Protein AF-A0A9D0YY25-F1 (afdb_monomer_lite)

Organism: NCBI:txid2840693

Structure (mmCIF, N/CA/C/O backbone):
data_AF-A0A9D0YY25-F1
#
_entry.id   AF-A0A9D0YY25-F1
#
loop_
_atom_site.group_PDB
_atom_site.id
_atom_site.type_symbol
_atom_site.label_atom_id
_atom_site.label_alt_id
_atom_site.label_comp_id
_atom_site.label_asym_id
_atom_site.label_entity_id
_atom_site.label_seq_id
_atom_site.pdbx_PDB_ins_code
_atom_site.Cartn_x
_atom_site.Cartn_y
_atom_site.Cartn_z
_atom_site.occupancy
_atom_site.B_iso_or_equiv
_atom_site.auth_seq_id
_atom_site.auth_comp_id
_atom_site.auth_asym_id
_atom_site.auth_atom_id
_atom_site.pdbx_PDB_model_num
ATOM 1 N N . MET A 1 1 ? -9.615 -10.669 17.560 1.00 86.19 1 MET A N 1
ATOM 2 C CA . MET A 1 1 ? -9.071 -9.445 16.922 1.00 86.19 1 MET A CA 1
ATOM 3 C C . MET A 1 1 ? -8.286 -8.638 17.950 1.00 86.19 1 MET A C 1
ATOM 5 O O . MET A 1 1 ? -8.553 -8.801 19.135 1.00 86.19 1 MET A O 1
ATOM 9 N N . LEU A 1 2 ? -7.312 -7.814 17.544 1.00 91.25 2 LEU A N 1
ATOM 10 C CA . LEU A 1 2 ? -6.552 -6.967 18.486 1.00 91.25 2 LEU A CA 1
ATOM 11 C C . LEU A 1 2 ? -7.465 -5.992 19.245 1.00 91.25 2 LEU A C 1
ATOM 13 O O . LEU A 1 2 ? -7.313 -5.824 20.451 1.00 91.25 2 LEU A O 1
ATOM 17 N N . ASP A 1 3 ? -8.476 -5.457 18.565 1.00 91.81 3 ASP A N 1
ATOM 18 C CA . ASP A 1 3 ? -9.475 -4.556 19.149 1.00 91.81 3 ASP A CA 1
ATOM 19 C C . ASP A 1 3 ? -10.226 -5.192 20.328 1.00 91.81 3 ASP A C 1
ATOM 21 O O . ASP A 1 3 ? -10.454 -4.558 21.350 1.00 91.81 3 ASP A O 1
ATOM 25 N N . GLU A 1 4 ? -10.524 -6.493 20.253 1.00 96.31 4 GLU A N 1
ATOM 26 C CA . GLU A 1 4 ? -11.190 -7.235 21.339 1.00 96.31 4 GLU A CA 1
ATOM 27 C C . GLU A 1 4 ? -10.316 -7.364 22.600 1.00 96.31 4 GLU A C 1
ATOM 29 O O . GLU A 1 4 ? -10.808 -7.755 23.656 1.00 96.31 4 GLU A O 1
ATOM 34 N N . HIS A 1 5 ? -9.026 -7.040 22.490 1.00 95.50 5 HIS A N 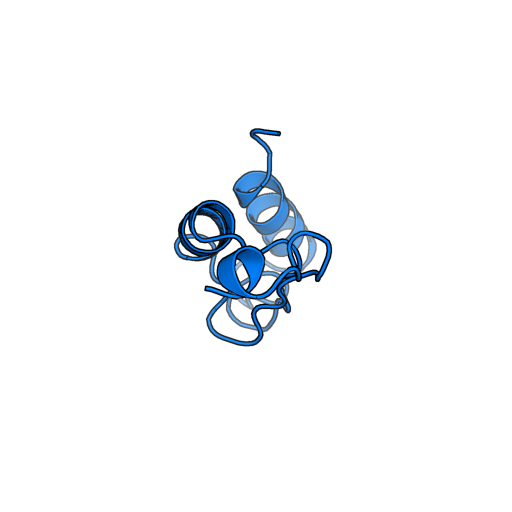1
ATOM 35 C CA . HIS A 1 5 ? -8.049 -7.074 23.574 1.00 95.50 5 HIS A CA 1
ATOM 36 C C . HIS A 1 5 ? -7.573 -5.661 23.977 1.00 95.50 5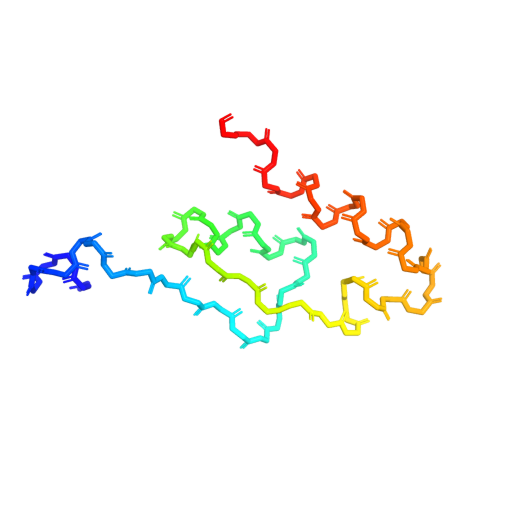 HIS A C 1
ATOM 38 O O . HIS A 1 5 ? -6.612 -5.548 24.735 1.00 95.50 5 HIS A O 1
ATOM 44 N N . GLY A 1 6 ? -8.238 -4.592 23.506 1.00 96.69 6 GLY A N 1
ATOM 45 C CA . GLY A 1 6 ? -7.921 -3.198 23.859 1.00 96.69 6 GLY A CA 1
ATOM 46 C C . GLY A 1 6 ? -6.688 -2.630 23.146 1.00 96.69 6 GLY A C 1
ATOM 47 O O . GLY A 1 6 ? -5.938 -1.837 23.723 1.00 96.69 6 GLY A O 1
ATOM 48 N N . HIS A 1 7 ? -6.424 -3.095 21.922 1.00 95.56 7 HIS A N 1
ATOM 49 C CA . HIS A 1 7 ? -5.282 -2.689 21.095 1.00 95.56 7 HIS A CA 1
ATOM 50 C C . HIS A 1 7 ? -5.710 -1.964 19.806 1.00 95.56 7 HIS A C 1
ATOM 52 O O . HIS A 1 7 ? -5.051 -2.081 18.776 1.00 95.56 7 HIS A O 1
ATOM 58 N N . GLU A 1 8 ? -6.789 -1.181 19.852 1.00 93.94 8 GLU A N 1
ATOM 59 C CA . GLU A 1 8 ? -7.367 -0.481 18.690 1.00 93.94 8 GLU A CA 1
ATOM 60 C C . GLU A 1 8 ? -6.399 0.540 18.067 1.00 93.94 8 GLU A C 1
ATOM 62 O O . GLU A 1 8 ? -6.492 0.884 16.890 1.00 93.94 8 GLU A O 1
ATOM 67 N N . ALA A 1 9 ? -5.461 1.052 18.867 1.00 94.19 9 ALA A N 1
ATOM 68 C CA . ALA A 1 9 ? -4.459 2.019 18.431 1.00 94.19 9 ALA A CA 1
ATOM 69 C C . ALA A 1 9 ? -3.192 1.372 17.846 1.00 94.19 9 ALA A C 1
ATOM 71 O O . ALA A 1 9 ? -2.300 2.094 17.398 1.00 94.19 9 ALA A O 1
ATOM 72 N N . THR A 1 10 ? -3.066 0.041 17.877 1.00 95.50 10 THR A N 1
ATOM 73 C CA . THR A 1 10 ? -1.877 -0.660 17.382 1.00 95.50 10 THR A CA 1
ATOM 74 C C . THR A 1 10 ? -1.862 -0.656 15.850 1.00 95.50 10 THR A C 1
ATOM 76 O O . THR A 1 10 ? -2.760 -1.230 15.235 1.00 95.50 10 THR A O 1
ATOM 79 N N . PRO A 1 11 ? -0.848 -0.051 15.199 1.00 96.00 11 PRO A N 1
ATOM 80 C CA . PRO A 1 11 ? -0.710 -0.134 13.751 1.00 96.00 11 PRO A CA 1
ATOM 81 C C . PRO A 1 11 ? -0.495 -1.578 13.293 1.00 96.00 11 PRO A C 1
ATOM 83 O O . PRO A 1 11 ? 0.201 -2.352 13.949 1.00 96.00 11 PRO A O 1
ATOM 86 N N . ILE A 1 12 ? -1.062 -1.915 12.141 1.00 96.44 12 ILE A N 1
ATOM 87 C CA . ILE A 1 12 ? -0.951 -3.222 11.506 1.00 96.44 12 ILE A CA 1
ATOM 88 C C . ILE A 1 12 ? -0.084 -3.081 10.257 1.00 96.44 12 ILE A C 1
ATOM 90 O O . ILE A 1 12 ? -0.482 -2.451 9.269 1.00 96.44 12 ILE A O 1
ATOM 94 N N . GLU A 1 13 ? 1.095 -3.693 10.309 1.00 97.75 13 GLU A N 1
ATOM 95 C CA . GLU A 1 13 ? 2.001 -3.831 9.173 1.00 97.75 13 GLU A CA 1
ATOM 96 C C . GLU A 1 13 ? 1.744 -5.136 8.421 1.00 97.75 13 GLU A C 1
ATOM 98 O O . GLU A 1 13 ? 1.590 -6.201 9.020 1.00 97.75 13 GLU A O 1
ATOM 103 N N . VAL A 1 14 ? 1.730 -5.048 7.092 1.00 97.94 14 VAL A N 1
ATOM 104 C CA . VAL A 1 14 ? 1.793 -6.212 6.210 1.00 97.94 14 VAL A CA 1
ATOM 105 C C . VAL A 1 14 ? 3.125 -6.203 5.471 1.00 97.94 14 VAL A C 1
ATOM 107 O O . VAL A 1 14 ? 3.411 -5.279 4.704 1.00 97.94 14 VAL A O 1
ATOM 110 N N . ASP A 1 15 ? 3.913 -7.256 5.690 1.00 97.44 15 ASP A N 1
ATOM 111 C CA . ASP A 1 15 ? 5.166 -7.524 4.987 1.00 97.44 15 ASP A CA 1
ATOM 112 C C . ASP A 1 15 ? 5.038 -8.783 4.124 1.00 97.44 15 ASP A C 1
ATOM 114 O O . ASP A 1 15 ? 4.780 -9.886 4.608 1.00 97.44 15 ASP A O 1
ATOM 118 N N . GLY A 1 16 ? 5.183 -8.596 2.813 1.00 95.62 16 GLY A N 1
ATOM 119 C CA . GLY A 1 16 ? 4.986 -9.631 1.806 1.00 95.62 16 GLY A CA 1
ATOM 120 C C . GLY A 1 16 ? 3.636 -9.545 1.091 1.00 95.62 16 GLY A C 1
ATOM 121 O O . GLY A 1 16 ? 2.599 -9.199 1.650 1.00 95.62 16 GLY A O 1
ATOM 122 N N . ASN A 1 17 ? 3.645 -9.875 -0.203 1.00 96.25 17 ASN A N 1
ATOM 123 C CA . ASN A 1 17 ? 2.461 -9.858 -1.069 1.00 96.25 17 ASN A CA 1
ATOM 124 C C . ASN A 1 17 ? 1.698 -8.518 -1.145 1.00 96.25 17 ASN A C 1
ATOM 126 O O . ASN A 1 17 ? 0.549 -8.503 -1.591 1.00 96.25 17 ASN A O 1
ATOM 130 N N . CYS A 1 18 ? 2.347 -7.396 -0.817 1.00 97.06 18 CYS A N 1
ATOM 131 C CA . CYS A 1 18 ? 1.860 -6.029 -1.040 1.00 97.06 18 CYS A CA 1
ATOM 132 C C . CYS A 1 18 ? 1.903 -5.648 -2.533 1.00 97.06 18 CYS A C 1
ATOM 134 O O . CYS A 1 18 ? 2.671 -4.779 -2.956 1.00 97.06 18 CYS A O 1
ATOM 136 N N . ILE A 1 19 ? 1.098 -6.345 -3.338 1.00 96.69 19 ILE A N 1
ATOM 137 C CA . ILE A 1 19 ? 0.854 -6.068 -4.760 1.00 96.69 19 ILE A CA 1
ATOM 138 C C . ILE A 1 19 ? -0.381 -5.182 -4.931 1.00 96.69 19 ILE A C 1
ATOM 140 O O . ILE A 1 19 ? -1.226 -5.106 -4.037 1.00 96.69 19 ILE A O 1
ATOM 144 N N . PHE A 1 20 ? -0.523 -4.560 -6.102 1.00 95.81 20 PHE A N 1
ATOM 145 C CA . PHE A 1 20 ? -1.584 -3.582 -6.376 1.00 95.81 20 PHE A CA 1
ATOM 146 C C . PHE A 1 20 ? -3.004 -4.102 -6.095 1.00 95.81 20 PHE A C 1
ATOM 148 O O . PHE A 1 20 ? -3.841 -3.360 -5.592 1.00 95.81 20 PHE A O 1
ATOM 155 N N . GLU A 1 21 ? -3.275 -5.382 -6.372 1.00 96.19 21 GLU A N 1
ATOM 156 C CA . GLU A 1 21 ? -4.575 -6.012 -6.094 1.00 96.19 21 GLU A CA 1
ATOM 157 C C . GLU A 1 21 ? -4.806 -6.281 -4.596 1.00 96.19 21 GLU A C 1
ATOM 159 O O . GLU A 1 21 ? -5.935 -6.230 -4.105 1.00 96.19 21 GLU A O 1
ATOM 164 N N . HIS A 1 22 ? -3.746 -6.589 -3.848 1.00 97.38 22 HIS A N 1
ATOM 165 C CA . HIS A 1 22 ? -3.855 -7.006 -2.453 1.00 97.38 22 HIS A CA 1
ATOM 166 C C . HIS A 1 22 ? -3.907 -5.830 -1.483 1.00 97.38 22 HIS A C 1
ATOM 168 O O . HIS A 1 22 ? -4.646 -5.909 -0.505 1.00 97.38 22 HIS A O 1
ATOM 174 N N . ILE A 1 23 ? -3.176 -4.745 -1.760 1.00 96.94 23 ILE A N 1
ATOM 175 C CA . ILE A 1 23 ? -3.093 -3.574 -0.874 1.00 96.94 23 ILE A CA 1
ATOM 176 C C . ILE A 1 23 ? -4.491 -3.062 -0.459 1.00 96.94 23 ILE A C 1
ATOM 178 O O . ILE A 1 23 ? -4.726 -2.958 0.744 1.00 96.94 23 ILE A O 1
ATOM 182 N N . PRO A 1 24 ? -5.468 -2.850 -1.369 1.00 96.25 24 PRO A N 1
ATOM 183 C CA . PRO A 1 24 ? -6.807 -2.394 -0.974 1.00 96.25 24 PRO A CA 1
ATOM 184 C C . PRO A 1 24 ? -7.565 -3.403 -0.097 1.00 96.25 24 PRO A C 1
ATOM 186 O O . PRO A 1 24 ? -8.343 -3.032 0.779 1.00 96.25 24 PRO A O 1
ATOM 189 N N . ARG A 1 25 ? -7.353 -4.706 -0.320 1.00 96.06 25 ARG A N 1
ATOM 190 C CA . ARG A 1 25 ? -7.993 -5.776 0.464 1.00 96.06 25 ARG A CA 1
ATOM 191 C C . ARG A 1 25 ? -7.409 -5.852 1.871 1.00 96.06 25 ARG A C 1
ATOM 193 O O . ARG A 1 25 ? -8.153 -6.052 2.825 1.00 96.06 25 ARG A O 1
ATOM 200 N N . MET A 1 26 ? -6.092 -5.699 1.978 1.00 96.31 26 MET A N 1
ATOM 201 C CA . MET A 1 26 ? -5.359 -5.660 3.240 1.00 96.31 26 MET A CA 1
ATOM 202 C C . MET A 1 26 ? -5.725 -4.408 4.044 1.00 96.31 26 MET A C 1
ATOM 204 O O . MET A 1 26 ? -5.967 -4.511 5.242 1.00 96.31 26 MET A O 1
ATOM 208 N N . GLU A 1 27 ? -5.858 -3.254 3.386 1.00 95.81 27 GLU A N 1
ATOM 209 C CA . GLU A 1 27 ? -6.317 -2.020 4.031 1.00 95.81 27 GLU A CA 1
ATOM 210 C C . GLU A 1 27 ? -7.730 -2.1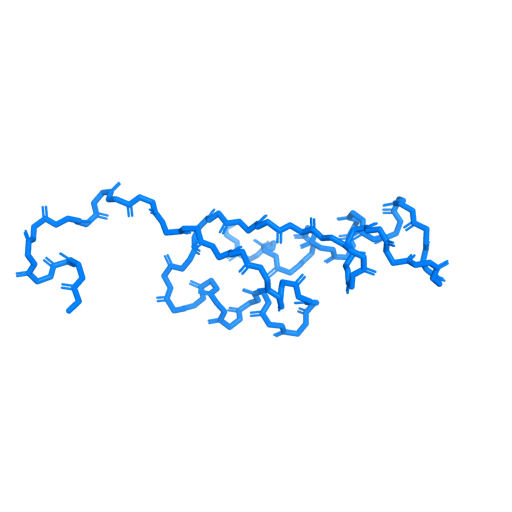73 4.604 1.00 95.81 27 GLU A C 1
ATOM 212 O O . GLU A 1 27 ? -7.951 -1.928 5.788 1.00 95.81 27 GLU A O 1
ATOM 217 N N . LYS A 1 28 ? -8.666 -2.708 3.810 1.00 94.12 28 LYS A N 1
ATOM 218 C CA . LYS A 1 28 ? -10.028 -3.017 4.271 1.00 94.12 28 LYS A CA 1
ATOM 219 C C . LYS A 1 28 ? -10.060 -4.007 5.445 1.00 94.12 28 LYS A C 1
ATOM 221 O O . LYS A 1 28 ? -11.024 -4.013 6.207 1.00 94.12 28 LYS A O 1
ATOM 226 N N . ALA A 1 29 ? -9.038 -4.851 5.583 1.00 93.69 29 ALA A N 1
ATOM 227 C CA . ALA A 1 29 ? -8.896 -5.791 6.693 1.00 93.69 29 ALA A CA 1
ATOM 228 C C . ALA A 1 29 ? -8.255 -5.173 7.953 1.00 93.69 29 ALA A C 1
ATOM 230 O O . ALA A 1 29 ? -8.157 -5.863 8.964 1.00 93.69 29 ALA A O 1
ATOM 231 N N . GLY A 1 30 ? -7.834 -3.903 7.907 1.00 93.25 30 GLY A N 1
ATOM 232 C CA . GLY A 1 30 ? -7.276 -3.163 9.044 1.00 93.25 30 GLY A CA 1
ATOM 233 C C . GLY A 1 30 ? -5.787 -2.823 8.931 1.00 93.25 30 GLY A C 1
ATOM 234 O O . GLY A 1 30 ? -5.250 -2.187 9.834 1.00 93.25 30 GLY A O 1
ATOM 235 N N . ALA A 1 31 ? -5.106 -3.207 7.843 1.00 95.44 31 ALA A N 1
ATOM 236 C CA . ALA A 1 31 ? -3.710 -2.828 7.626 1.00 95.44 31 ALA A CA 1
ATOM 237 C C . ALA A 1 31 ? -3.565 -1.323 7.366 1.00 95.44 31 ALA A C 1
ATOM 239 O O . ALA A 1 31 ? -4.319 -0.731 6.591 1.00 95.44 31 ALA A O 1
ATOM 240 N N . ASN A 1 32 ? -2.556 -0.700 7.968 1.00 94.50 32 ASN A N 1
ATOM 241 C CA . ASN A 1 32 ? -2.253 0.718 7.765 1.00 94.50 32 ASN A CA 1
ATOM 242 C C . ASN A 1 32 ? -0.774 0.995 7.458 1.00 94.50 32 ASN A C 1
ATOM 244 O O . ASN A 1 32 ? -0.444 2.129 7.109 1.00 94.50 32 ASN A O 1
ATOM 248 N N . ILE A 1 33 ? 0.087 -0.024 7.516 1.00 97.06 33 ILE A N 1
ATOM 249 C CA . ILE A 1 33 ? 1.483 0.017 7.074 1.00 97.06 33 ILE A CA 1
ATOM 250 C C . ILE A 1 33 ? 1.706 -1.124 6.069 1.00 97.06 33 ILE A C 1
ATOM 252 O O . ILE A 1 33 ? 1.261 -2.250 6.283 1.00 97.06 33 ILE A O 1
ATOM 256 N N . PHE A 1 34 ? 2.387 -0.835 4.957 1.00 97.50 34 PHE A N 1
ATOM 257 C CA . PHE A 1 34 ? 2.627 -1.795 3.876 1.00 97.50 34 PHE A CA 1
ATOM 258 C C . PHE A 1 34 ? 4.101 -1.793 3.491 1.00 97.50 34 PHE A C 1
ATOM 260 O O . PHE A 1 34 ? 4.610 -0.793 2.973 1.00 97.50 34 PHE A O 1
ATOM 267 N N . VAL A 1 35 ? 4.777 -2.923 3.681 1.00 97.75 35 VAL A N 1
ATOM 268 C CA . VAL A 1 35 ? 6.144 -3.109 3.194 1.00 97.75 35 VAL A CA 1
ATOM 269 C C . VAL A 1 35 ? 6.065 -3.529 1.730 1.00 97.75 35 VAL A C 1
ATOM 271 O O . VAL A 1 35 ? 5.540 -4.586 1.377 1.00 97.75 35 VAL A O 1
ATOM 274 N N . THR A 1 36 ? 6.528 -2.645 0.851 1.00 96.69 36 THR A N 1
ATOM 275 C CA . THR A 1 36 ? 6.450 -2.812 -0.606 1.00 96.69 36 THR A CA 1
ATOM 276 C C . THR A 1 36 ? 7.810 -3.186 -1.181 1.00 96.69 36 THR A C 1
ATOM 278 O O . THR A 1 36 ? 8.851 -2.906 -0.591 1.00 96.69 36 THR A O 1
ATOM 281 N N . GLY A 1 37 ? 7.813 -3.859 -2.333 1.00 96.56 37 GLY A N 1
ATOM 282 C CA . GLY A 1 37 ? 9.016 -4.519 -2.838 1.00 96.56 37 GLY A CA 1
ATOM 283 C C . GLY A 1 37 ? 9.011 -4.739 -4.346 1.00 96.56 37 GLY A C 1
ATOM 284 O O . GLY A 1 37 ? 8.409 -3.981 -5.107 1.00 96.56 37 GLY A O 1
ATOM 285 N N . SER A 1 38 ? 9.676 -5.810 -4.780 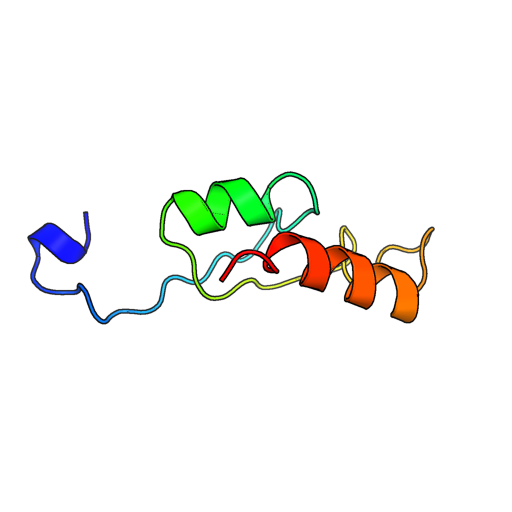1.00 96.25 38 SER A N 1
ATOM 286 C CA . SER A 1 38 ? 9.875 -6.165 -6.195 1.00 96.25 38 SER A CA 1
ATOM 287 C C . SER A 1 38 ? 8.584 -6.421 -6.975 1.00 96.25 38 SER A C 1
ATOM 289 O O . SER A 1 38 ? 8.578 -6.328 -8.196 1.00 96.25 38 SER A O 1
ATOM 291 N N . SER A 1 39 ? 7.485 -6.738 -6.288 1.00 94.56 39 SER A N 1
ATOM 292 C CA . SER A 1 39 ? 6.181 -7.001 -6.915 1.00 94.56 39 SER A CA 1
ATOM 293 C C . SER A 1 39 ? 5.266 -5.766 -6.970 1.00 94.56 39 SER A C 1
ATOM 295 O O . SER A 1 39 ? 4.132 -5.871 -7.427 1.00 94.56 39 SER A O 1
ATOM 297 N N . SER A 1 40 ? 5.739 -4.601 -6.507 1.00 96.12 40 SER A N 1
ATOM 298 C CA . SER A 1 40 ? 5.004 -3.327 -6.546 1.00 96.12 40 SER A CA 1
ATOM 299 C C . SER A 1 40 ? 5.931 -2.148 -6.855 1.00 96.12 40 SER A C 1
ATOM 301 O O . SER A 1 40 ? 6.193 -1.874 -8.024 1.00 96.12 40 SER A O 1
ATOM 303 N N . VAL A 1 41 ? 6.464 -1.469 -5.835 1.00 97.38 41 VAL A N 1
ATOM 304 C CA . VAL A 1 41 ? 7.283 -0.251 -5.993 1.00 97.38 41 VAL A CA 1
ATOM 305 C C . VAL A 1 41 ? 8.528 -0.484 -6.852 1.00 97.38 41 VAL A C 1
ATOM 307 O O . VAL A 1 41 ? 8.843 0.336 -7.710 1.00 97.38 41 VAL A O 1
ATOM 310 N N . PHE A 1 42 ? 9.207 -1.618 -6.674 1.00 96.69 42 PHE A N 1
ATOM 311 C CA . PHE A 1 42 ? 10.407 -1.980 -7.436 1.00 96.69 42 PHE A CA 1
ATOM 312 C C . PHE A 1 42 ? 10.106 -2.983 -8.561 1.00 96.69 42 PHE A C 1
ATOM 314 O O . PHE A 1 42 ? 10.948 -3.815 -8.899 1.00 96.69 42 PHE A O 1
ATOM 321 N N . CYS A 1 43 ? 8.900 -2.931 -9.133 1.00 94.19 43 CYS A N 1
ATOM 322 C CA . CYS A 1 43 ? 8.524 -3.785 -10.253 1.00 94.19 43 CYS A CA 1
ATOM 323 C C . CYS A 1 43 ? 9.351 -3.458 -11.505 1.00 94.19 43 CYS A C 1
ATOM 325 O O . CYS A 1 43 ? 9.280 -2.355 -12.053 1.00 94.19 43 CYS A O 1
ATOM 327 N N . ALA A 1 44 ? 10.118 -4.444 -11.982 1.00 93.25 44 ALA A N 1
ATOM 328 C CA . ALA A 1 44 ? 11.059 -4.278 -13.090 1.00 93.25 44 ALA A CA 1
ATOM 329 C C . ALA A 1 44 ? 10.395 -3.813 -14.400 1.00 93.25 44 ALA A C 1
ATOM 331 O O . ALA A 1 44 ? 11.030 -3.117 -15.187 1.00 93.25 44 ALA A O 1
ATOM 332 N N . SER A 1 45 ? 9.124 -4.164 -14.632 1.00 94.75 45 SER A N 1
ATOM 333 C CA . SER A 1 45 ? 8.395 -3.782 -15.849 1.00 94.75 45 SER A CA 1
ATOM 334 C C . SER A 1 45 ? 7.796 -2.373 -15.813 1.00 94.75 45 SER A C 1
ATOM 336 O O . SER A 1 45 ? 7.416 -1.862 -16.861 1.00 94.75 45 SER A O 1
ATOM 338 N N . LEU A 1 46 ? 7.674 -1.758 -14.633 1.00 94.81 46 LEU A N 1
ATOM 339 C CA . LEU A 1 46 ? 7.067 -0.431 -14.451 1.00 94.81 46 LEU A CA 1
ATOM 340 C C . LEU A 1 46 ? 8.116 0.657 -14.194 1.00 94.81 46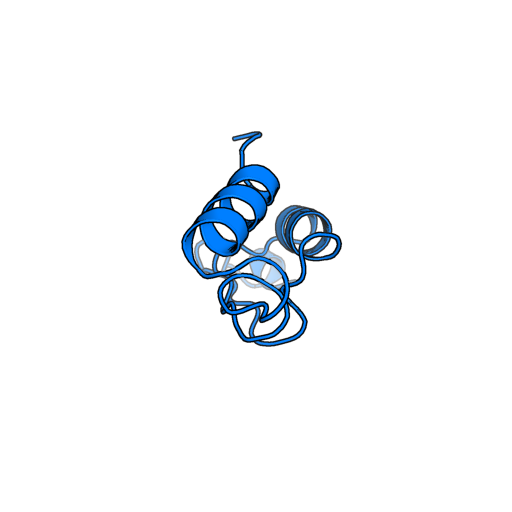 LEU A C 1
ATOM 342 O O . LEU A 1 46 ? 7.921 1.811 -14.570 1.00 94.81 46 LEU A O 1
ATOM 346 N N . GLY A 1 47 ? 9.230 0.293 -13.557 1.00 95.62 47 GLY A N 1
ATOM 347 C CA . GLY A 1 47 ? 10.178 1.261 -13.019 1.00 95.62 47 GLY A CA 1
ATOM 348 C C . GLY A 1 47 ? 9.661 1.929 -11.739 1.00 95.62 47 GLY A C 1
ATOM 349 O O . GLY A 1 47 ? 8.480 1.860 -11.397 1.00 95.62 47 GLY A O 1
ATOM 350 N N . LEU A 1 48 ? 10.575 2.579 -11.015 1.00 97.12 48 LEU A N 1
ATOM 351 C CA . LEU A 1 48 ? 10.320 3.092 -9.665 1.00 97.12 48 LEU A CA 1
ATOM 352 C C . LEU A 1 48 ? 9.188 4.129 -9.613 1.00 97.12 48 LEU A C 1
ATOM 354 O O . LEU A 1 48 ? 8.336 4.068 -8.731 1.00 97.12 48 LEU A O 1
ATOM 358 N N . GLU A 1 49 ? 9.170 5.079 -10.549 1.00 97.31 49 GLU A N 1
ATOM 359 C CA . GLU A 1 49 ? 8.188 6.170 -10.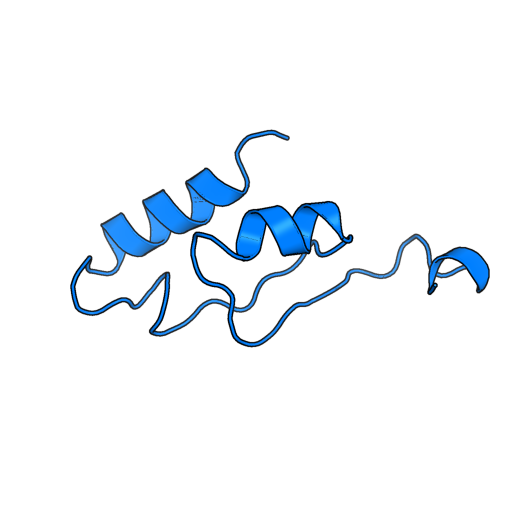554 1.00 97.31 49 GLU A CA 1
ATOM 360 C C . GLU A 1 49 ? 6.757 5.651 -10.744 1.00 97.31 49 GLU A C 1
ATOM 362 O O . GLU A 1 49 ? 5.873 5.956 -9.942 1.00 97.31 49 GLU A O 1
ATOM 367 N N . GLN A 1 50 ? 6.531 4.814 -11.762 1.00 97.69 50 GLN A N 1
ATOM 368 C CA . GLN A 1 50 ? 5.208 4.240 -12.021 1.00 97.69 50 GLN A CA 1
ATOM 369 C C . GLN A 1 50 ? 4.793 3.263 -10.919 1.00 97.69 50 GLN A C 1
ATOM 371 O O . GLN A 1 50 ? 3.640 3.292 -10.487 1.00 97.69 50 GLN A O 1
ATOM 376 N N . GLY A 1 51 ? 5.733 2.461 -10.403 1.00 97.12 51 GLY A N 1
ATOM 377 C CA . GLY A 1 51 ? 5.498 1.589 -9.254 1.00 97.12 51 GLY A CA 1
ATOM 378 C C . GLY A 1 51 ? 5.029 2.366 -8.020 1.00 97.12 51 GLY A C 1
ATOM 379 O O . GLY A 1 51 ? 4.041 1.982 -7.390 1.00 97.12 51 GLY A O 1
ATOM 380 N N . LEU A 1 52 ? 5.674 3.494 -7.697 1.00 96.25 52 LEU A N 1
ATOM 381 C CA . LEU A 1 52 ? 5.255 4.397 -6.617 1.00 96.25 52 LEU A CA 1
ATOM 382 C C . LEU A 1 52 ? 3.866 4.997 -6.863 1.00 96.25 52 LEU A C 1
ATOM 384 O O . LEU A 1 52 ? 3.033 4.986 -5.954 1.00 96.25 52 LEU A O 1
ATOM 388 N N . LEU A 1 53 ? 3.601 5.512 -8.068 1.00 96.19 53 LEU A N 1
ATOM 389 C CA . LEU A 1 53 ? 2.312 6.118 -8.417 1.00 96.19 53 LEU A CA 1
ATOM 390 C C . LEU A 1 53 ? 1.159 5.117 -8.290 1.00 96.19 53 LEU A C 1
ATOM 392 O O . LEU A 1 53 ? 0.173 5.411 -7.612 1.00 96.19 53 LEU A O 1
ATOM 396 N N . GLN A 1 54 ? 1.296 3.921 -8.871 1.00 96.06 54 GLN A N 1
ATOM 397 C CA . GLN A 1 54 ? 0.276 2.874 -8.767 1.00 96.06 54 GLN A CA 1
ATOM 398 C C . GLN A 1 54 ? 0.077 2.403 -7.327 1.00 96.06 54 GLN A C 1
ATOM 400 O O . GLN A 1 54 ? -1.061 2.284 -6.882 1.00 96.06 54 GLN A O 1
ATOM 405 N N . THR A 1 55 ? 1.162 2.189 -6.579 1.00 95.75 55 THR A N 1
ATOM 406 C CA . THR A 1 55 ? 1.081 1.766 -5.172 1.00 95.75 55 THR A CA 1
ATOM 407 C C . THR A 1 55 ? 0.319 2.792 -4.332 1.00 95.75 55 THR A C 1
ATOM 409 O O . THR A 1 55 ? -0.543 2.426 -3.538 1.00 95.75 55 THR A O 1
ATOM 412 N N . ARG A 1 56 ? 0.583 4.091 -4.526 1.00 94.88 56 ARG A N 1
ATOM 413 C CA . ARG A 1 56 ? -0.142 5.166 -3.832 1.00 94.88 56 ARG A CA 1
ATOM 414 C C . ARG A 1 56 ? -1.612 5.235 -4.241 1.00 94.88 56 ARG A C 1
ATOM 416 O O . ARG A 1 56 ? -2.458 5.483 -3.386 1.00 94.88 56 ARG A O 1
ATOM 423 N N . ALA A 1 57 ? -1.922 4.996 -5.515 1.00 95.56 57 ALA A N 1
ATOM 424 C CA . ALA A 1 57 ? -3.297 4.978 -6.007 1.00 95.56 57 ALA A CA 1
ATOM 425 C C . ALA A 1 57 ? -4.151 3.882 -5.340 1.00 95.56 57 ALA A C 1
ATOM 427 O O . ALA A 1 57 ? -5.353 4.076 -5.174 1.00 95.56 57 ALA A O 1
ATOM 428 N N . CYS A 1 58 ? -3.545 2.780 -4.878 1.00 94.31 58 CYS A N 1
ATOM 429 C CA . CYS A 1 58 ? -4.244 1.730 -4.126 1.00 94.31 58 CYS A CA 1
ATOM 430 C C . CYS A 1 58 ? -4.823 2.203 -2.778 1.00 94.31 58 CYS A C 1
ATOM 432 O O . CYS A 1 58 ? -5.705 1.534 -2.248 1.00 94.31 58 CYS A O 1
ATOM 434 N N . LEU A 1 59 ? -4.338 3.323 -2.225 1.00 89.94 59 LEU A N 1
ATOM 435 C CA . LEU A 1 59 ? -4.722 3.853 -0.907 1.00 89.94 59 LEU A CA 1
ATOM 436 C C . LEU A 1 59 ? -5.477 5.196 -0.988 1.00 89.94 59 LEU A C 1
ATOM 438 O O . LEU A 1 59 ? -5.765 5.802 0.040 1.00 89.94 59 LEU A O 1
ATOM 442 N N . ALA A 1 60 ? -5.773 5.698 -2.192 1.00 66.31 60 ALA A N 1
ATOM 443 C CA . ALA A 1 60 ? -6.195 7.086 -2.417 1.00 66.31 60 ALA A CA 1
ATOM 444 C C . ALA A 1 60 ? -7.657 7.420 -2.038 1.00 66.31 60 ALA A C 1
ATOM 446 O O . ALA A 1 60 ? -8.068 8.562 -2.211 1.00 66.31 60 ALA A O 1
ATOM 447 N N . ASN A 1 61 ? -8.434 6.472 -1.504 1.00 58.22 61 ASN A N 1
ATOM 448 C CA . ASN A 1 61 ? -9.836 6.686 -1.109 1.00 58.22 61 ASN A CA 1
ATOM 449 C C . ASN A 1 61 ? -10.006 6.999 0.390 1.00 58.22 61 ASN A C 1
ATOM 451 O O . ASN A 1 61 ? -10.969 6.540 1.004 1.00 58.22 61 ASN A O 1
ATOM 455 N N . ARG A 1 62 ? -9.073 7.750 0.979 1.00 56.66 62 ARG A N 1
ATOM 456 C CA . ARG A 1 62 ? -9.177 8.219 2.368 1.00 56.66 62 ARG A CA 1
ATOM 457 C C . ARG A 1 62 ? -9.769 9.614 2.455 1.00 56.66 62 ARG A C 1
ATOM 459 O O . ARG A 1 62 ? -9.353 10.469 1.643 1.00 56.66 62 ARG A O 1
#

InterPro domains:
  IPR013785 Aldolase-type TIM barrel [G3DSA:3.20.20.70] (1-60)

pLDDT: mean 93.85, std 7.85, range [56.66, 97.94]

Secondary structure (DSSP, 8-state):
--GGGT-TT---EEES---TTHHHHHHHTT--EEE--TTTTT-TTTHHHHHHHHHHHTT---

Sequence (62 aa):
MLDEHGHEATPIEVDGNCIFEHIPRMEKAGANIFVTGSSSVFCASLGLEQGLLQTRACLANR

Foldseek 3Di:
DVVVVVPLVPAAEDDPPLALVCVLVVVVVRHDHYDDDCRACVPPVQHNVRSVVSSVVSVPPD

Radius of gyration: 13.02 Å; chains: 1; bounding box: 22×18×40 Å